Protein AF-X1ALN6-F1 (afdb_monomer_lite)

Foldseek 3Di:
DEEEAEQADQDPPPDDDPVNVCVVVVVVVVVVVVYHYDYDYDNPVPRVVSVVVSVVVVVVVVD

Structure (mmCIF, N/CA/C/O backbone):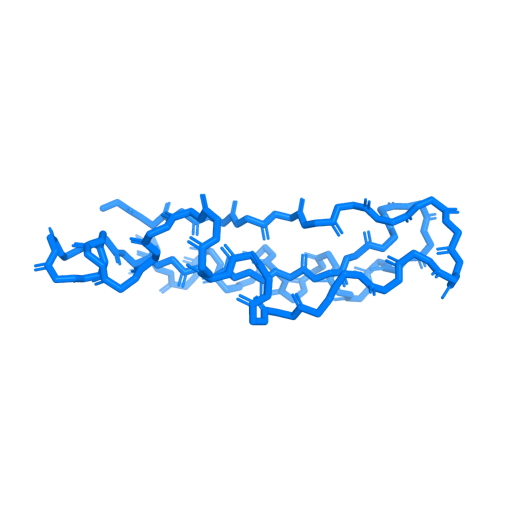
data_AF-X1ALN6-F1
#
_entry.id   AF-X1ALN6-F1
#
loop_
_atom_site.group_PDB
_atom_site.id
_atom_site.type_symbol
_atom_site.label_atom_id
_atom_site.label_alt_id
_atom_site.label_comp_id
_atom_site.label_asym_id
_atom_site.label_entity_id
_atom_site.label_seq_id
_atom_site.pdbx_PDB_ins_code
_atom_site.Cartn_x
_atom_site.Cartn_y
_atom_site.Cartn_z
_atom_site.occupancy
_atom_site.B_iso_or_equiv
_atom_site.auth_seq_id
_atom_site.auth_comp_id
_atom_site.auth_asym_id
_atom_site.auth_atom_id
_atom_site.pdbx_PDB_model_num
ATOM 1 N N . MET A 1 1 ? -5.246 -1.990 13.981 1.00 83.56 1 MET A N 1
ATOM 2 C CA . MET A 1 1 ? -3.792 -1.969 13.695 1.00 83.56 1 MET A CA 1
ATOM 3 C C . MET A 1 1 ? -3.637 -1.828 12.192 1.00 83.56 1 MET A C 1
ATOM 5 O O . MET A 1 1 ? -4.314 -2.582 11.504 1.00 83.56 1 MET A O 1
ATOM 9 N N . PRO A 1 2 ? -2.863 -0.859 11.681 1.00 91.00 2 PRO A N 1
ATOM 10 C CA . PRO A 1 2 ? -2.718 -0.686 10.242 1.00 91.00 2 PRO A CA 1
ATOM 11 C C . PRO A 1 2 ? -1.834 -1.778 9.630 1.00 91.00 2 PRO A C 1
ATOM 13 O O . PRO A 1 2 ? -0.826 -2.162 10.225 1.00 91.00 2 PRO A O 1
ATOM 16 N N . VAL A 1 3 ? -2.207 -2.263 8.447 1.00 90.69 3 VAL A N 1
ATOM 17 C CA . VAL A 1 3 ? -1.482 -3.291 7.691 1.00 90.69 3 VAL A CA 1
ATOM 18 C C . VAL A 1 3 ? -1.091 -2.724 6.330 1.00 90.69 3 VAL A C 1
ATOM 20 O O . VAL A 1 3 ? -1.934 -2.286 5.553 1.00 90.69 3 VAL A O 1
ATOM 23 N N . LEU A 1 4 ? 0.206 -2.728 6.036 1.00 91.94 4 LEU A N 1
ATOM 24 C CA . LEU A 1 4 ? 0.738 -2.355 4.730 1.00 91.94 4 LEU A CA 1
ATOM 25 C C . LEU A 1 4 ? 1.063 -3.625 3.941 1.00 91.94 4 LEU A C 1
ATOM 27 O O . LEU A 1 4 ? 1.861 -4.440 4.403 1.00 91.94 4 LEU A O 1
ATOM 31 N N . ILE A 1 5 ? 0.489 -3.766 2.747 1.00 90.00 5 ILE A N 1
ATOM 32 C CA . ILE A 1 5 ? 0.764 -4.882 1.837 1.00 90.00 5 ILE A CA 1
ATOM 33 C C . ILE A 1 5 ? 1.607 -4.369 0.671 1.00 90.00 5 ILE A C 1
ATOM 35 O O . ILE A 1 5 ? 1.206 -3.448 -0.041 1.00 90.00 5 ILE A O 1
ATOM 39 N N . ILE A 1 6 ? 2.773 -4.983 0.459 1.00 90.50 6 ILE A N 1
ATOM 40 C CA . ILE A 1 6 ? 3.656 -4.678 -0.670 1.00 90.50 6 ILE A CA 1
ATOM 41 C C . ILE A 1 6 ? 3.656 -5.870 -1.623 1.00 90.50 6 ILE A C 1
ATOM 43 O O . ILE A 1 6 ? 4.231 -6.917 -1.328 1.00 90.50 6 ILE A O 1
ATOM 47 N N . GLY A 1 7 ? 3.035 -5.691 -2.786 1.00 88.12 7 GLY A N 1
ATOM 48 C CA . GLY A 1 7 ? 3.190 -6.598 -3.916 1.00 88.12 7 GLY A CA 1
ATOM 49 C C . GLY A 1 7 ? 4.515 -6.308 -4.598 1.00 88.12 7 GLY A C 1
ATOM 50 O O . GLY A 1 7 ? 4.578 -5.437 -5.465 1.00 88.12 7 GLY A O 1
ATOM 51 N N . ASN A 1 8 ? 5.577 -6.987 -4.166 1.00 88.06 8 ASN A N 1
ATOM 52 C CA . ASN A 1 8 ? 6.888 -6.773 -4.758 1.00 88.06 8 ASN A CA 1
ATOM 53 C C . ASN A 1 8 ? 6.938 -7.325 -6.191 1.00 88.06 8 ASN A C 1
ATOM 55 O O . ASN A 1 8 ? 6.678 -8.510 -6.388 1.00 88.06 8 ASN A O 1
ATOM 59 N N . LYS A 1 9 ? 7.326 -6.491 -7.161 1.00 84.38 9 LYS A N 1
ATOM 60 C CA . LYS A 1 9 ? 7.554 -6.892 -8.558 1.00 84.38 9 LYS A CA 1
ATOM 61 C C . LYS A 1 9 ? 9.043 -6.841 -8.889 1.00 84.38 9 LYS A C 1
ATOM 63 O O . LYS A 1 9 ? 9.689 -5.815 -8.689 1.00 84.38 9 LYS A O 1
ATOM 68 N N . PHE A 1 10 ? 9.605 -7.934 -9.401 1.00 71.06 10 PHE A N 1
ATOM 69 C CA . PHE A 1 10 ? 11.027 -7.981 -9.776 1.00 71.06 10 PHE A CA 1
ATOM 70 C C . PHE A 1 10 ? 11.250 -7.542 -11.225 1.00 71.06 10 PHE A C 1
ATOM 72 O O . PHE A 1 10 ? 12.338 -7.082 -11.585 1.00 71.06 10 PHE A O 1
ATOM 79 N N . HIS A 1 11 ? 10.203 -7.627 -12.044 1.00 70.06 11 HIS A N 1
ATOM 80 C CA . HIS A 1 11 ? 10.205 -7.211 -13.439 1.00 70.06 11 HIS A CA 1
ATOM 81 C C . HIS A 1 11 ? 9.019 -6.291 -13.743 1.00 70.06 11 HIS A C 1
ATOM 83 O O . HIS A 1 11 ? 7.928 -6.479 -13.213 1.00 70.06 11 HIS A O 1
ATOM 89 N N . ASP A 1 12 ? 9.200 -5.338 -14.663 1.00 62.19 12 ASP A N 1
ATOM 90 C CA . ASP A 1 12 ? 8.156 -4.365 -15.044 1.00 62.19 12 ASP A CA 1
ATOM 91 C C . ASP A 1 12 ? 6.880 -5.006 -15.615 1.00 62.19 12 ASP A C 1
ATOM 93 O O . ASP A 1 12 ? 5.849 -4.351 -15.708 1.00 62.19 12 ASP A O 1
ATOM 97 N N . LYS A 1 13 ? 6.937 -6.288 -15.994 1.00 61.00 13 LYS A N 1
ATOM 98 C CA . LYS A 1 13 ? 5.807 -7.041 -16.555 1.00 61.00 13 LYS A CA 1
ATOM 99 C C . LYS A 1 13 ? 4.988 -7.807 -15.510 1.00 61.00 13 LYS A C 1
ATOM 101 O O . LYS A 1 13 ? 3.978 -8.399 -15.871 1.00 61.00 13 LYS A O 1
ATOM 106 N N . GLU A 1 14 ? 5.405 -7.809 -14.246 1.00 63.34 14 GLU A N 1
ATOM 107 C CA . GLU A 1 14 ? 4.681 -8.443 -13.136 1.00 63.34 14 GLU A CA 1
ATOM 108 C C . GLU A 1 14 ? 3.708 -7.444 -12.492 1.00 63.34 14 GLU A C 1
ATOM 110 O O . GLU A 1 14 ? 3.741 -7.192 -11.288 1.00 63.34 14 GLU A O 1
ATOM 115 N N . GLU A 1 15 ? 2.852 -6.819 -13.302 1.00 61.06 15 GLU A N 1
ATOM 116 C CA . GLU A 1 15 ? 1.751 -6.020 -12.765 1.00 61.06 15 GLU A CA 1
ATOM 117 C C . GLU A 1 15 ? 0.633 -6.954 -12.313 1.00 61.06 15 GLU A C 1
ATOM 119 O O . GLU A 1 15 ? -0.217 -7.383 -13.091 1.00 61.06 15 GLU A O 1
ATOM 124 N N . ILE A 1 16 ? 0.651 -7.283 -11.023 1.00 65.69 16 ILE A N 1
ATOM 125 C CA . ILE A 1 16 ? -0.527 -7.820 -10.352 1.00 65.69 16 ILE A CA 1
ATOM 126 C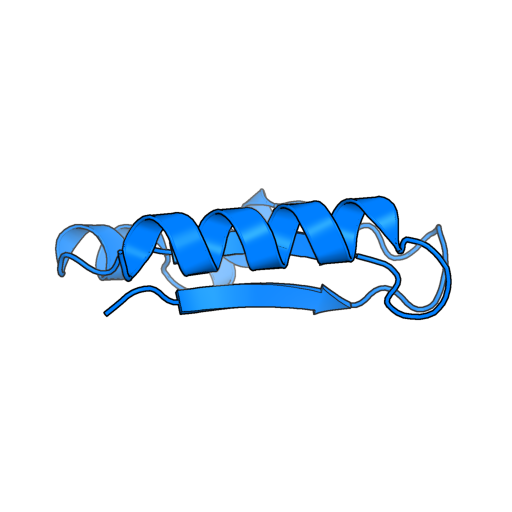 C . ILE A 1 16 ? -1.496 -6.650 -10.179 1.00 65.69 16 ILE A C 1
ATOM 128 O O . ILE A 1 16 ? -1.148 -5.634 -9.571 1.00 65.69 16 ILE A O 1
ATOM 132 N N . THR A 1 17 ? -2.693 -6.772 -10.747 1.00 67.06 17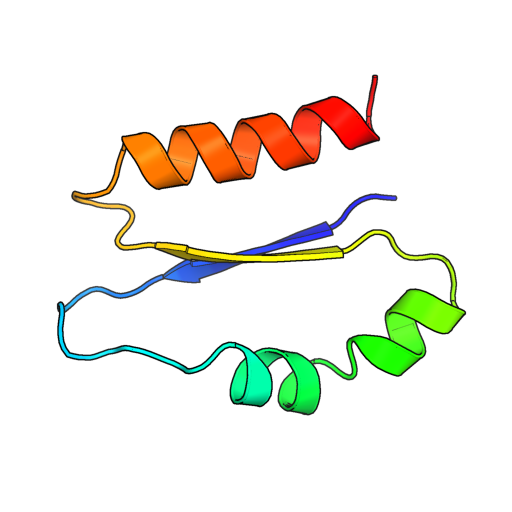 THR A N 1
ATOM 133 C CA . THR A 1 17 ? -3.743 -5.771 -10.574 1.00 67.06 17 THR A CA 1
ATOM 134 C C . THR A 1 17 ? -4.179 -5.730 -9.116 1.00 67.06 17 THR A C 1
ATOM 136 O O . THR A 1 17 ? -4.251 -6.763 -8.449 1.00 67.06 17 THR A O 1
ATOM 139 N N . SER A 1 18 ? -4.485 -4.529 -8.624 1.00 66.75 18 SER A N 1
ATOM 140 C CA . SER A 1 18 ? -4.982 -4.328 -7.262 1.00 66.75 18 SER A CA 1
ATOM 141 C C . SER A 1 18 ? -6.156 -5.264 -6.972 1.00 66.75 18 SER A C 1
ATOM 143 O O . SER A 1 18 ? -6.129 -5.958 -5.965 1.00 66.75 18 SER A O 1
ATOM 145 N N . ASP A 1 19 ? -7.102 -5.380 -7.904 1.00 66.94 19 ASP A N 1
ATOM 146 C CA . ASP A 1 19 ? -8.300 -6.220 -7.788 1.00 66.94 19 ASP A CA 1
ATOM 147 C C . ASP A 1 19 ? -7.974 -7.674 -7.412 1.00 66.94 19 ASP A C 1
ATOM 149 O O . ASP A 1 19 ? -8.601 -8.240 -6.523 1.00 66.94 19 ASP A O 1
ATOM 153 N N . LEU A 1 20 ? -6.913 -8.248 -7.993 1.00 70.88 20 LEU A N 1
ATOM 154 C CA . LEU A 1 20 ? -6.500 -9.620 -7.699 1.00 70.88 20 LEU A CA 1
ATOM 155 C C . LEU A 1 20 ? -6.005 -9.773 -6.252 1.00 70.88 20 LEU A C 1
ATOM 157 O O . LEU A 1 20 ? -6.189 -10.818 -5.637 1.00 70.88 20 LEU A O 1
ATOM 161 N N . ILE A 1 21 ? -5.354 -8.750 -5.699 1.00 74.62 21 ILE A N 1
ATOM 162 C CA . ILE A 1 21 ? -4.904 -8.751 -4.303 1.00 74.62 21 ILE A CA 1
ATOM 163 C C . ILE A 1 21 ? -6.086 -8.521 -3.362 1.00 74.62 21 ILE A C 1
ATOM 165 O O . ILE A 1 21 ? -6.170 -9.192 -2.339 1.00 74.62 21 ILE A O 1
ATOM 169 N N . TYR A 1 22 ? -7.004 -7.616 -3.706 1.00 70.69 22 TYR A N 1
ATOM 170 C CA . TYR A 1 22 ? -8.195 -7.362 -2.893 1.00 70.69 22 TYR A CA 1
ATOM 171 C C . TYR A 1 22 ? -9.065 -8.617 -2.757 1.00 70.69 22 TYR A C 1
ATOM 173 O O . TYR A 1 22 ? -9.469 -8.940 -1.642 1.00 70.69 22 TYR A O 1
ATOM 181 N N . GLU A 1 23 ? -9.249 -9.363 -3.850 1.00 75.69 23 GLU A N 1
ATOM 182 C CA . GLU A 1 23 ? -9.980 -10.635 -3.850 1.00 75.69 23 GLU A CA 1
ATOM 183 C C . GLU A 1 23 ? -9.225 -11.765 -3.127 1.00 75.69 23 GLU A C 1
ATOM 185 O O . GLU A 1 23 ? -9.833 -12.509 -2.372 1.00 75.69 23 GLU A O 1
ATOM 190 N N . ASN A 1 24 ? -7.905 -11.919 -3.313 1.00 78.62 24 ASN A N 1
ATOM 191 C CA . ASN A 1 24 ? -7.167 -13.036 -2.689 1.00 78.62 24 ASN A CA 1
ATOM 192 C C . ASN A 1 24 ? -6.935 -12.878 -1.179 1.00 78.62 24 ASN A C 1
ATOM 194 O O . ASN A 1 24 ? -6.628 -13.863 -0.508 1.00 78.62 24 ASN A O 1
ATOM 198 N N . PHE A 1 25 ? -6.989 -11.652 -0.659 1.00 75.62 25 PHE A N 1
ATOM 199 C CA . PHE A 1 25 ? -6.745 -11.360 0.755 1.00 75.62 25 PHE A CA 1
ATOM 200 C C . PHE A 1 25 ? -8.029 -11.045 1.533 1.00 75.62 25 PHE A C 1
ATOM 202 O O . PHE A 1 25 ? -7.920 -10.620 2.682 1.00 75.62 25 PHE A O 1
ATOM 209 N N . ASP A 1 26 ? -9.208 -11.221 0.921 1.00 81.00 26 ASP A N 1
ATOM 210 C CA . ASP A 1 26 ? -10.516 -10.902 1.511 1.00 81.00 26 ASP A CA 1
ATOM 211 C C . ASP A 1 26 ? -10.513 -9.512 2.175 1.00 81.00 26 ASP A C 1
ATOM 213 O O . ASP A 1 26 ? -10.939 -9.308 3.316 1.00 81.00 26 ASP A O 1
ATOM 217 N N . MET A 1 27 ? -9.943 -8.529 1.466 1.00 79.19 27 MET A N 1
ATOM 218 C CA . MET A 1 27 ? -9.625 -7.224 2.054 1.00 79.19 27 MET A CA 1
ATOM 219 C C . MET A 1 27 ? -10.879 -6.475 2.513 1.00 79.19 27 MET A C 1
ATOM 221 O O . MET A 1 27 ? -10.805 -5.704 3.471 1.00 79.19 27 MET A O 1
ATOM 225 N N . ASP A 1 28 ? -12.015 -6.732 1.865 1.00 80.94 28 ASP A N 1
ATOM 226 C CA . ASP A 1 28 ? -13.316 -6.177 2.230 1.00 80.94 28 ASP A CA 1
ATOM 227 C C . ASP A 1 28 ? -13.797 -6.715 3.588 1.00 80.94 28 ASP A C 1
ATOM 229 O O . ASP A 1 28 ? -14.166 -5.928 4.460 1.00 80.94 28 ASP A O 1
ATOM 233 N N . GLU A 1 29 ? -13.696 -8.026 3.833 1.00 82.75 29 GLU A N 1
ATOM 234 C CA . GLU A 1 29 ? -14.082 -8.636 5.117 1.00 82.75 29 GLU A CA 1
ATOM 235 C C . GLU A 1 29 ? -13.189 -8.140 6.264 1.00 82.75 29 GLU A C 1
ATOM 237 O O . GLU A 1 29 ? -13.641 -7.836 7.373 1.00 82.75 29 GLU A O 1
ATOM 242 N N . LEU A 1 30 ? -11.891 -8.000 5.998 1.00 8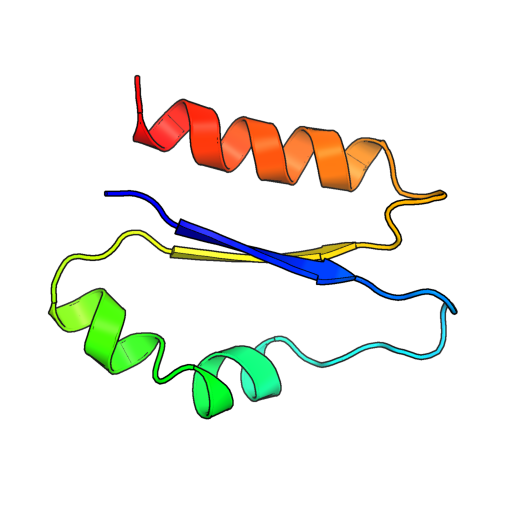3.00 30 LEU A N 1
ATOM 243 C CA . LEU A 1 30 ? -10.937 -7.464 6.965 1.00 83.00 30 LEU A CA 1
ATOM 244 C C . LEU A 1 30 ? -11.172 -5.964 7.233 1.00 83.00 30 LEU A C 1
ATOM 246 O O . LEU A 1 30 ? -11.021 -5.516 8.376 1.00 83.00 30 LEU A O 1
ATOM 250 N N . ALA A 1 31 ? -11.583 -5.189 6.224 1.00 81.62 31 ALA A N 1
ATOM 251 C CA . ALA A 1 31 ? -11.981 -3.793 6.397 1.00 81.62 3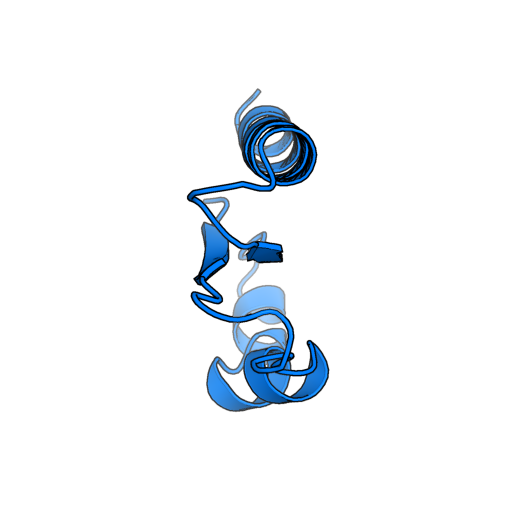1 ALA A CA 1
ATOM 252 C C . ALA A 1 31 ? -13.254 -3.668 7.254 1.00 81.62 31 ALA A C 1
ATOM 254 O O . ALA A 1 31 ? -13.307 -2.808 8.137 1.00 81.62 31 ALA A O 1
ATOM 255 N N . GLU A 1 32 ? -14.234 -4.562 7.078 1.00 85.88 32 GLU A N 1
ATOM 256 C CA . GLU A 1 32 ? -15.420 -4.657 7.947 1.00 85.88 32 GLU A CA 1
ATOM 257 C C . GLU A 1 32 ? -15.052 -4.980 9.404 1.00 85.88 32 GLU A C 1
ATOM 259 O O . GLU A 1 32 ? -15.680 -4.477 10.339 1.00 85.88 32 GLU A O 1
ATOM 264 N N . CYS A 1 33 ? -13.971 -5.734 9.618 1.00 86.12 33 CYS A N 1
ATOM 265 C CA . CYS A 1 33 ? -13.403 -5.994 10.944 1.00 86.12 33 CYS A CA 1
ATOM 266 C C . CYS A 1 33 ? -12.645 -4.790 11.542 1.00 86.12 33 CYS A C 1
ATOM 268 O O . CYS A 1 33 ? -12.086 -4.887 12.639 1.00 86.12 33 CYS A O 1
ATOM 270 N N . GLY A 1 34 ? -12.604 -3.652 10.844 1.00 84.19 34 GLY A N 1
ATOM 271 C CA . GLY A 1 34 ? -11.943 -2.428 11.290 1.00 84.19 34 GLY A CA 1
ATOM 272 C C . GLY A 1 34 ? -10.424 -2.430 11.096 1.00 84.19 34 GLY A C 1
ATOM 273 O O . GLY A 1 34 ? -9.723 -1.633 11.732 1.00 84.19 34 GLY A O 1
ATOM 274 N N . LEU A 1 35 ? -9.882 -3.314 10.247 1.00 87.88 35 LEU A N 1
ATOM 275 C CA . LEU A 1 35 ? -8.479 -3.239 9.846 1.00 87.88 35 LEU A CA 1
ATOM 276 C C . LEU A 1 35 ? -8.282 -2.154 8.787 1.00 87.88 35 LEU A C 1
ATOM 278 O O . LEU A 1 35 ? -8.927 -2.130 7.745 1.00 87.88 35 LEU A O 1
ATOM 282 N N . LEU A 1 36 ? -7.325 -1.267 9.052 1.00 89.00 36 LEU A N 1
ATOM 283 C CA . LEU A 1 36 ? -6.876 -0.264 8.094 1.00 89.00 36 LEU A CA 1
ATOM 284 C C . LEU A 1 36 ? -5.792 -0.890 7.232 1.00 89.00 36 LEU A C 1
ATOM 286 O O . LEU A 1 36 ? -4.710 -1.190 7.735 1.00 89.00 36 LEU A O 1
ATOM 290 N N . MET A 1 37 ? -6.070 -1.091 5.951 1.00 88.88 37 MET A N 1
ATOM 291 C CA . MET A 1 37 ? -5.149 -1.781 5.057 1.00 88.88 37 MET A CA 1
ATOM 292 C C . MET A 1 37 ? -4.951 -1.007 3.768 1.00 88.88 37 MET A C 1
ATOM 294 O O . MET A 1 37 ? -5.876 -0.367 3.275 1.00 88.88 37 MET A O 1
ATOM 298 N N . GLN A 1 38 ? -3.743 -1.082 3.219 1.00 89.81 38 GLN A N 1
ATOM 299 C CA . GLN A 1 38 ? -3.427 -0.484 1.929 1.00 89.81 38 GLN A CA 1
ATOM 300 C C . GLN A 1 38 ? -2.428 -1.352 1.179 1.00 89.81 38 GLN A C 1
ATOM 302 O O . GLN A 1 38 ? -1.435 -1.819 1.744 1.00 89.81 38 GLN A O 1
ATOM 307 N N . TYR A 1 39 ? -2.698 -1.527 -0.109 1.00 89.44 39 TYR A N 1
ATOM 308 C CA . TYR A 1 39 ? -1.839 -2.241 -1.036 1.00 89.44 39 TYR A CA 1
ATOM 309 C C . TYR A 1 39 ? -1.024 -1.273 -1.900 1.00 89.44 39 TYR A C 1
ATOM 311 O O . TYR A 1 39 ? -1.549 -0.275 -2.397 1.00 89.44 39 TY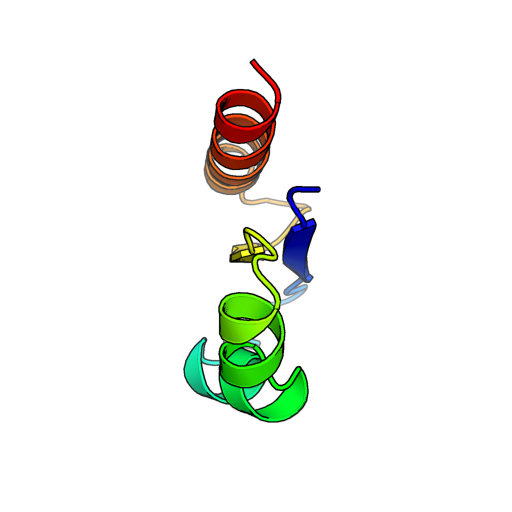R A O 1
ATOM 319 N N . PHE A 1 40 ? 0.248 -1.609 -2.117 1.00 89.81 40 PHE A N 1
ATOM 320 C CA . PHE A 1 40 ? 1.110 -0.962 -3.100 1.00 89.81 40 PHE A CA 1
ATOM 321 C C . PHE A 1 40 ? 1.843 -2.014 -3.938 1.00 89.81 40 PHE A C 1
ATOM 323 O O . PHE A 1 40 ? 2.463 -2.931 -3.397 1.00 89.81 40 PHE A O 1
ATOM 330 N N . SER A 1 41 ? 1.830 -1.843 -5.262 1.00 88.81 41 SER A N 1
ATOM 331 C CA . SER A 1 41 ? 2.686 -2.598 -6.186 1.00 88.81 41 SER A CA 1
ATOM 332 C C . SER A 1 41 ? 4.007 -1.853 -6.385 1.00 88.81 41 SER A C 1
ATOM 334 O O . SER A 1 41 ? 4.020 -0.728 -6.904 1.00 88.81 41 SER A O 1
ATOM 336 N N . ILE A 1 42 ? 5.112 -2.452 -5.930 1.00 90.62 42 ILE A N 1
ATOM 337 C CA . ILE A 1 42 ? 6.418 -1.786 -5.827 1.00 90.62 42 ILE A CA 1
ATOM 338 C C . ILE A 1 42 ? 7.520 -2.719 -6.320 1.00 90.62 42 ILE A C 1
ATOM 340 O O . ILE A 1 42 ? 7.617 -3.848 -5.861 1.00 90.62 42 ILE A O 1
ATOM 344 N N . ASN A 1 43 ? 8.409 -2.247 -7.186 1.00 90.75 43 ASN A N 1
ATOM 345 C CA . ASN A 1 43 ? 9.724 -2.849 -7.352 1.00 90.75 43 ASN A CA 1
ATOM 346 C C . ASN A 1 43 ? 10.651 -2.310 -6.263 1.00 90.75 43 ASN A C 1
ATOM 348 O O . ASN A 1 43 ? 11.140 -1.182 -6.351 1.00 90.75 43 ASN A O 1
ATOM 352 N N . VAL A 1 44 ? 10.899 -3.108 -5.225 1.00 89.81 44 VAL A N 1
ATOM 353 C CA . VAL A 1 44 ? 11.673 -2.655 -4.055 1.00 89.81 44 VAL A CA 1
ATOM 354 C C . VAL A 1 44 ? 13.133 -2.314 -4.369 1.00 89.81 44 VAL A C 1
ATOM 356 O O . VAL A 1 44 ? 13.801 -1.693 -3.548 1.00 89.81 44 VAL A O 1
ATOM 359 N N . LEU A 1 45 ? 13.643 -2.715 -5.538 1.00 90.44 45 LEU A N 1
ATOM 360 C CA . LEU A 1 45 ? 15.021 -2.449 -5.952 1.00 90.44 45 LEU A CA 1
ATOM 361 C C . LEU A 1 45 ? 15.178 -1.116 -6.693 1.00 90.44 45 LEU A C 1
ATOM 363 O O . LEU A 1 45 ? 16.294 -0.605 -6.774 1.00 90.44 45 LEU A O 1
ATOM 367 N N . SER A 1 46 ? 14.100 -0.565 -7.257 1.00 90.75 46 SER A N 1
ATOM 368 C CA . SER A 1 46 ? 14.180 0.593 -8.159 1.00 90.75 46 SER A CA 1
ATOM 369 C C . SER A 1 46 ? 13.158 1.699 -7.882 1.00 90.75 46 SER A C 1
ATOM 371 O O . SER A 1 46 ? 13.426 2.857 -8.199 1.00 90.75 46 SER A O 1
ATOM 373 N N . GLU A 1 47 ? 12.017 1.406 -7.253 1.00 91.00 47 GLU A N 1
ATOM 374 C CA . GLU A 1 47 ? 10.912 2.357 -7.064 1.00 91.00 47 GLU A CA 1
ATOM 375 C C . GLU A 1 47 ? 10.933 3.033 -5.676 1.00 91.00 47 GLU A C 1
ATOM 377 O O . GLU A 1 47 ? 9.948 3.011 -4.937 1.00 91.00 47 GLU A O 1
ATOM 382 N N . ASN A 1 48 ? 12.050 3.684 -5.324 1.00 94.44 48 ASN A N 1
ATOM 383 C CA . ASN A 1 48 ? 12.241 4.338 -4.016 1.00 94.44 48 ASN A CA 1
ATOM 384 C C . ASN A 1 48 ? 11.114 5.317 -3.634 1.00 94.44 48 ASN A C 1
ATOM 386 O O . ASN A 1 48 ? 10.694 5.348 -2.480 1.00 94.44 48 ASN A O 1
ATOM 390 N N . GLU A 1 49 ? 10.586 6.086 -4.588 1.00 95.75 49 GLU A N 1
ATOM 391 C CA . GLU A 1 49 ? 9.488 7.030 -4.328 1.00 95.75 49 GLU A CA 1
ATOM 392 C C . GLU A 1 49 ? 8.208 6.323 -3.859 1.00 95.75 49 GLU A C 1
ATOM 394 O O . GLU A 1 49 ? 7.567 6.768 -2.906 1.00 95.75 49 GLU A O 1
ATOM 399 N N . LYS A 1 50 ? 7.873 5.169 -4.452 1.00 93.31 50 LYS A N 1
ATOM 400 C CA . LYS A 1 50 ? 6.713 4.371 -4.029 1.00 93.31 50 LYS A CA 1
ATOM 401 C C . LYS A 1 50 ? 6.928 3.732 -2.663 1.00 93.31 50 LYS A C 1
ATOM 403 O O . LYS A 1 50 ? 5.988 3.641 -1.880 1.00 93.31 50 LYS A O 1
ATOM 408 N N . ILE A 1 51 ? 8.162 3.323 -2.350 1.00 95.50 51 ILE A N 1
ATOM 409 C CA . ILE A 1 51 ? 8.518 2.836 -1.008 1.00 95.50 51 ILE A CA 1
ATOM 410 C C . ILE A 1 51 ? 8.270 3.940 0.024 1.00 95.50 51 ILE A C 1
ATOM 412 O O . ILE A 1 51 ? 7.632 3.703 1.050 1.00 95.50 51 ILE A O 1
ATOM 416 N N . ILE A 1 52 ? 8.737 5.160 -0.256 1.00 97.31 52 ILE A N 1
ATOM 417 C CA . ILE A 1 52 ? 8.530 6.316 0.622 1.00 97.31 52 ILE A CA 1
ATOM 418 C C . ILE A 1 52 ? 7.035 6.607 0.785 1.00 97.31 52 ILE A C 1
ATOM 420 O O . ILE A 1 52 ? 6.587 6.878 1.899 1.00 97.31 52 ILE A O 1
ATOM 424 N N . GLU A 1 53 ? 6.254 6.547 -0.292 1.00 96.88 53 GLU A N 1
ATOM 425 C CA . GLU A 1 53 ? 4.805 6.744 -0.252 1.00 96.88 53 GLU A CA 1
ATOM 426 C C . GLU A 1 53 ? 4.095 5.694 0.615 1.00 96.88 53 GLU A C 1
ATOM 428 O O . GLU A 1 53 ? 3.316 6.056 1.501 1.00 96.88 53 GLU A O 1
ATOM 433 N N . ALA A 1 54 ? 4.427 4.416 0.429 1.00 95.69 54 ALA A N 1
ATOM 434 C CA . ALA A 1 54 ? 3.867 3.301 1.183 1.00 95.69 54 ALA A CA 1
ATOM 435 C C . ALA A 1 54 ? 4.173 3.401 2.686 1.00 95.69 54 ALA A C 1
ATOM 437 O O . ALA A 1 54 ? 3.278 3.290 3.529 1.00 95.69 54 ALA A O 1
ATOM 438 N N . ILE A 1 55 ? 5.429 3.699 3.036 1.00 96.06 55 ILE A N 1
ATOM 439 C CA . ILE A 1 55 ? 5.837 3.914 4.431 1.00 96.06 55 ILE A CA 1
ATOM 440 C C . ILE A 1 55 ? 5.144 5.152 5.009 1.00 96.06 55 ILE A C 1
ATOM 442 O O . ILE A 1 55 ? 4.667 5.123 6.144 1.00 96.06 55 ILE A O 1
ATOM 446 N N . ARG A 1 56 ? 5.044 6.243 4.240 1.00 97.19 56 ARG A N 1
ATOM 447 C CA . ARG A 1 56 ? 4.359 7.468 4.673 1.00 97.19 56 ARG A CA 1
ATOM 448 C C . ARG A 1 56 ? 2.884 7.211 4.964 1.00 97.19 56 ARG A C 1
ATOM 450 O O . ARG A 1 56 ? 2.373 7.771 5.932 1.00 97.19 56 ARG A O 1
ATOM 457 N N . TRP A 1 57 ? 2.204 6.394 4.158 1.00 96.62 57 TRP A N 1
ATOM 458 C CA . TRP A 1 57 ? 0.831 5.981 4.442 1.00 96.62 57 TRP A CA 1
ATOM 459 C C . TRP A 1 57 ? 0.746 5.251 5.785 1.00 96.62 57 TRP A C 1
ATOM 461 O O . TRP A 1 57 ? -0.055 5.653 6.625 1.00 96.62 57 TRP A O 1
ATOM 471 N N . LEU A 1 58 ? 1.618 4.264 6.026 1.00 95.44 58 LEU A N 1
ATOM 472 C CA . LEU A 1 58 ? 1.610 3.477 7.264 1.00 95.44 58 LEU A CA 1
ATOM 473 C C . LEU A 1 58 ? 1.848 4.351 8.502 1.00 95.44 58 LEU A C 1
ATOM 475 O O . LEU A 1 58 ? 1.116 4.245 9.483 1.00 95.44 58 LEU A O 1
ATOM 479 N N . LEU A 1 59 ? 2.832 5.253 8.447 1.00 95.50 59 LEU A N 1
ATOM 480 C CA . LEU A 1 59 ? 3.142 6.159 9.557 1.00 95.50 59 LEU A CA 1
ATOM 481 C C . LEU A 1 59 ? 1.958 7.070 9.914 1.00 95.50 59 LEU A C 1
ATOM 483 O O . LEU A 1 59 ? 1.697 7.283 11.094 1.00 95.50 59 LEU A O 1
ATOM 487 N N . LYS A 1 60 ? 1.202 7.552 8.918 1.00 95.06 60 LYS A N 1
ATOM 488 C CA . LYS A 1 60 ? -0.007 8.370 9.132 1.00 95.06 60 LYS A CA 1
ATOM 489 C C . LYS A 1 60 ? -1.160 7.626 9.815 1.00 95.06 60 LYS A C 1
ATOM 491 O O . LYS A 1 60 ? -2.104 8.280 10.228 1.00 95.06 60 LYS A O 1
ATOM 496 N N . GLN A 1 61 ? -1.121 6.294 9.882 1.00 92.62 61 GLN A N 1
ATOM 497 C CA . GLN A 1 61 ? -2.137 5.501 10.586 1.00 92.62 61 GLN A CA 1
ATOM 498 C C . GLN A 1 61 ? -1.743 5.176 12.036 1.00 92.62 61 GLN A C 1
ATOM 500 O O . GLN A 1 61 ? -2.556 4.636 12.784 1.00 92.62 61 GLN A O 1
ATOM 505 N N . ILE A 1 62 ? -0.483 5.423 12.414 1.00 86.69 62 ILE A N 1
ATOM 506 C CA . ILE A 1 62 ? 0.061 5.128 13.750 1.00 86.69 62 ILE A CA 1
ATOM 507 C C . ILE A 1 62 ? 0.109 6.395 14.614 1.00 86.69 62 ILE A C 1
ATOM 509 O O . ILE A 1 62 ? -0.065 6.305 15.829 1.00 86.69 62 ILE A O 1
ATOM 513 N N . ILE A 1 63 ? 0.384 7.543 13.989 1.00 76.38 63 ILE A N 1
ATOM 514 C CA . ILE A 1 63 ? 0.443 8.873 14.613 1.00 76.38 63 ILE A CA 1
ATOM 515 C C . ILE A 1 63 ? -0.945 9.508 14.573 1.00 76.38 63 ILE A C 1
ATOM 517 O O . ILE A 1 63 ? -1.366 10.043 15.621 1.00 76.38 63 ILE A O 1
#

Radius of gyration: 12.38 Å; chains: 1; bounding box: 30×22×31 Å

pLDDT: mean 84.31, std 10.43, range [61.0, 97.31]

Secondary structure (DSSP, 8-state):
--EEEEEE-SSTT----HHHHHHHTTHHHHHHTT--EEEEEE-TTT-HHHHHHHHHHHHTTT-

Sequence (63 aa):
MPVLIIGNKFHDKEEITSDLIYENFDMDELAECGLLMQYFSINVLSENEKIIEAIRWLLKQII

Organism: NCBI:txid412755